Protein AF-A0A4Z2EAG8-F1 (afdb_monomer_lite)

Secondary structure (DSSP, 8-state):
-----------------TT------PPTT-SS-----HHHHHHHHGGGT--S---HHHHHHSTHHHHHHHHHHHHTT-

Radius of gyration: 14.37 Å; chains: 1; bounding box: 45×31×32 Å

Foldseek 3Di:
DDPDPPDPPDPDPPPDDPDDPQPQDADVPAPDTDTDDQVVLCVVCVVVPPVGRDDPVVCCVDPVVVVVNVVRSVVVVD

Sequence (78 aa):
MKTSWKLWVASVRLKQGPNRPDIHTGFPGVAGKYVYCPAKVFSLYRDQGMEKEMTWREFQASAFYETEKNRWAVDKRK

Structure (mmCIF, N/CA/C/O backbone):
data_AF-A0A4Z2EAG8-F1
#
_entry.id   AF-A0A4Z2EAG8-F1
#
loop_
_atom_site.group_PDB
_atom_site.id
_atom_site.type_symbol
_atom_site.label_atom_id
_atom_site.label_alt_id
_atom_site.label_comp_id
_atom_site.label_asym_id
_atom_site.label_entity_id
_atom_site.label_seq_id
_atom_site.pdbx_PDB_ins_code
_atom_site.Cartn_x
_atom_site.Cartn_y
_atom_site.Cartn_z
_atom_site.occupancy
_atom_site.B_iso_or_equiv
_atom_site.auth_seq_id
_atom_site.auth_comp_id
_atom_site.auth_asym_id
_atom_site.auth_atom_id
_atom_site.pdbx_PDB_model_num
ATOM 1 N N . MET A 1 1 ? -31.568 -11.237 -9.441 1.00 39.19 1 MET A N 1
ATOM 2 C CA . MET A 1 1 ? -30.324 -10.667 -8.883 1.00 39.19 1 MET A CA 1
ATOM 3 C C . MET A 1 1 ? -29.148 -11.277 -9.630 1.00 39.19 1 MET A C 1
ATOM 5 O O . MET A 1 1 ? -28.887 -12.458 -9.467 1.00 39.19 1 MET A O 1
ATOM 9 N N . LYS A 1 2 ? -28.524 -10.534 -10.547 1.00 34.28 2 LYS A N 1
ATOM 10 C CA . LYS A 1 2 ? -27.334 -10.980 -11.285 1.00 34.28 2 LYS A CA 1
ATOM 11 C C . LYS A 1 2 ? -26.325 -9.840 -11.222 1.00 34.28 2 LYS A C 1
ATOM 13 O O . LYS A 1 2 ? -26.425 -8.892 -11.994 1.00 34.28 2 LYS A O 1
ATOM 18 N N . THR A 1 3 ? -25.413 -9.880 -10.257 1.00 42.44 3 THR A N 1
ATOM 19 C CA . THR A 1 3 ? -24.265 -8.972 -10.228 1.00 42.44 3 THR A CA 1
ATOM 20 C C . THR A 1 3 ? -23.320 -9.410 -11.339 1.00 42.44 3 THR A C 1
ATOM 22 O O . THR A 1 3 ? -22.607 -10.400 -11.238 1.00 42.44 3 THR A O 1
ATOM 25 N N . SER A 1 4 ? -23.422 -8.709 -12.466 1.00 38.81 4 SER A N 1
ATOM 26 C CA . SER A 1 4 ? -22.582 -8.881 -13.643 1.00 38.81 4 SER A CA 1
ATOM 27 C C . SER A 1 4 ? -21.196 -8.324 -13.335 1.00 38.81 4 SER A C 1
ATOM 29 O O . SER A 1 4 ? -21.019 -7.113 -13.192 1.00 38.81 4 SER A O 1
ATOM 31 N N . TRP A 1 5 ? -20.219 -9.218 -13.201 1.00 37.69 5 TRP A N 1
ATOM 32 C CA . TRP A 1 5 ? -18.804 -8.878 -13.108 1.00 37.69 5 TRP A CA 1
ATOM 33 C C . TRP A 1 5 ? -18.346 -8.412 -14.489 1.00 37.69 5 TRP A C 1
ATOM 35 O O . TRP A 1 5 ? -17.868 -9.191 -15.313 1.00 37.69 5 TRP A O 1
ATOM 45 N N . LYS A 1 6 ? -18.563 -7.128 -14.780 1.00 37.31 6 LYS A N 1
ATOM 46 C CA . LYS A 1 6 ? -18.086 -6.512 -16.014 1.00 37.31 6 LYS A CA 1
ATOM 47 C C . LYS A 1 6 ? -16.591 -6.240 -15.862 1.00 37.31 6 LYS A C 1
ATOM 49 O O . LYS A 1 6 ? -16.177 -5.266 -15.239 1.00 37.31 6 LYS A O 1
ATOM 54 N N . LEU A 1 7 ? -15.816 -7.162 -16.425 1.00 38.88 7 LEU A N 1
ATOM 55 C CA . LEU A 1 7 ? -14.406 -7.042 -16.776 1.00 38.88 7 LEU A CA 1
ATOM 56 C C . LEU A 1 7 ? -14.061 -5.603 -17.192 1.00 38.88 7 LEU A C 1
ATOM 58 O O . LEU A 1 7 ? -14.517 -5.127 -18.230 1.00 38.88 7 LEU A O 1
ATOM 62 N N . TRP A 1 8 ? -13.222 -4.931 -16.407 1.00 33.94 8 TRP A N 1
ATOM 63 C CA . TRP A 1 8 ? -12.433 -3.789 -16.869 1.00 33.94 8 TRP A CA 1
ATOM 64 C C . TRP A 1 8 ? -10.999 -4.266 -17.099 1.00 33.94 8 TRP A C 1
ATOM 66 O O . TRP A 1 8 ? -10.075 -3.948 -16.358 1.00 33.94 8 TRP A O 1
ATOM 76 N N . VAL A 1 9 ? -10.814 -5.054 -18.159 1.00 46.34 9 VAL A N 1
ATOM 77 C CA . VAL A 1 9 ? -9.526 -5.084 -18.855 1.00 46.34 9 VAL A CA 1
ATOM 78 C C . VAL A 1 9 ? -9.533 -3.867 -19.771 1.00 46.34 9 VAL A C 1
ATOM 80 O O . VAL A 1 9 ? -10.025 -3.917 -20.893 1.00 46.34 9 VAL A O 1
ATOM 83 N N . ALA A 1 10 ? -9.045 -2.741 -19.262 1.00 37.00 10 ALA A N 1
ATOM 84 C CA . ALA A 1 10 ? -8.803 -1.558 -20.068 1.00 37.00 10 ALA A CA 1
ATOM 85 C C . ALA A 1 10 ? -7.290 -1.381 -20.198 1.00 37.00 10 ALA A C 1
ATOM 87 O O . ALA A 1 10 ? -6.632 -0.784 -19.346 1.00 37.00 10 ALA A O 1
ATOM 88 N N . SER A 1 11 ? -6.747 -1.928 -21.287 1.00 50.06 11 SER A N 1
ATOM 89 C CA . SER A 1 11 ? -5.488 -1.475 -21.874 1.00 50.06 11 SER A CA 1
ATOM 90 C C . SER A 1 11 ? -5.655 -0.000 -22.246 1.00 50.06 11 SER A C 1
ATOM 92 O O . SER A 1 11 ? -6.107 0.346 -23.333 1.00 50.06 11 SER A O 1
ATOM 94 N N . VAL A 1 12 ? -5.387 0.887 -21.292 1.00 41.56 12 VAL A N 1
ATOM 95 C CA . VAL A 1 12 ? -5.416 2.332 -21.494 1.00 41.56 12 VAL A CA 1
ATOM 96 C C . VAL A 1 12 ? -4.040 2.835 -21.123 1.00 41.56 12 VAL A C 1
ATOM 98 O O . VAL A 1 12 ? -3.671 2.932 -19.955 1.00 41.56 12 VAL A O 1
ATOM 101 N N . ARG A 1 13 ? -3.272 3.145 -22.168 1.00 40.56 13 ARG A N 1
ATOM 102 C CA . ARG A 1 13 ? -2.187 4.125 -22.148 1.00 40.56 13 ARG A CA 1
ATOM 103 C C . ARG A 1 13 ? -2.626 5.253 -21.211 1.00 40.56 13 ARG A C 1
ATOM 105 O O . ARG A 1 13 ? -3.551 5.976 -21.566 1.00 40.56 13 ARG A O 1
ATOM 112 N N . LEU A 1 14 ? -2.049 5.309 -20.007 1.00 45.56 14 LEU A N 1
ATOM 113 C CA . LEU A 1 14 ? -2.432 6.223 -18.927 1.00 45.56 14 LEU A CA 1
ATOM 114 C C . LEU A 1 14 ? -2.382 7.666 -19.452 1.00 45.56 14 LEU A C 1
ATOM 116 O O . LEU A 1 14 ? -1.335 8.308 -19.423 1.00 45.56 14 LEU A O 1
ATOM 120 N N . LYS A 1 15 ? -3.496 8.163 -19.998 1.00 41.34 15 LYS A N 1
ATOM 121 C CA . LYS A 1 15 ? -3.671 9.575 -20.320 1.00 41.34 15 LYS A CA 1
ATOM 122 C C . LYS A 1 15 ? -3.930 10.257 -18.988 1.00 41.34 15 LYS A C 1
ATOM 124 O O . LYS A 1 15 ? -5.046 10.230 -18.477 1.00 41.34 15 LYS A O 1
ATOM 129 N N . GLN A 1 16 ? -2.849 10.770 -18.412 1.00 51.19 16 GLN A N 1
ATOM 130 C CA . GLN A 1 16 ? -2.854 11.634 -17.241 1.00 51.19 16 GLN A CA 1
ATOM 131 C C . GLN A 1 16 ? -3.877 12.750 -17.483 1.00 51.19 16 GLN A C 1
ATOM 133 O O . GLN A 1 16 ? -3.749 13.526 -18.429 1.00 51.19 16 GLN A O 1
ATOM 138 N N . GLY A 1 17 ? -4.942 12.781 -16.682 1.00 42.03 17 GLY A N 1
ATOM 139 C CA . GLY A 1 17 ? -5.845 13.926 -16.662 1.00 42.03 17 GLY A CA 1
ATOM 140 C C . GLY A 1 17 ? -5.109 15.112 -16.030 1.00 42.03 17 GLY A C 1
ATOM 141 O O . GLY A 1 17 ? -4.395 14.896 -15.052 1.00 42.03 17 GLY A O 1
ATOM 142 N N . PRO A 1 18 ? -5.279 16.349 -16.527 1.00 44.62 18 PRO A N 1
ATOM 143 C CA . PRO A 1 18 ? -4.449 17.508 -16.167 1.00 44.62 18 PRO A CA 1
ATOM 144 C C . PRO A 1 18 ? -4.544 17.977 -14.701 1.00 44.62 18 PRO A C 1
ATOM 146 O O . PRO A 1 18 ? -3.991 19.014 -14.365 1.00 44.62 18 PRO A O 1
ATOM 149 N N . ASN A 1 19 ? -5.239 17.247 -13.824 1.00 44.47 19 ASN A N 1
ATOM 150 C CA . ASN A 1 19 ? -5.585 17.707 -12.479 1.00 44.47 19 ASN A CA 1
ATOM 151 C C . ASN A 1 19 ? -5.523 16.620 -11.396 1.00 44.47 19 ASN A C 1
ATOM 153 O O . ASN A 1 19 ? -6.123 16.784 -10.334 1.00 44.47 19 ASN A O 1
ATOM 157 N N . ARG A 1 20 ? -4.852 15.488 -11.645 1.00 50.69 20 ARG A N 1
ATOM 158 C CA . ARG A 1 20 ? -4.738 14.443 -10.621 1.00 50.69 20 ARG A CA 1
ATOM 159 C C . ARG A 1 20 ? -3.344 14.433 -9.981 1.00 50.69 20 ARG A C 1
ATOM 161 O O . ARG A 1 20 ? -2.368 14.265 -10.709 1.00 50.69 20 ARG A O 1
ATOM 168 N N . PRO A 1 21 ? -3.224 14.586 -8.646 1.00 53.41 21 PRO A N 1
ATOM 169 C CA . PRO A 1 21 ? -1.960 14.463 -7.922 1.00 53.41 21 PRO A CA 1
ATOM 170 C C . PRO A 1 21 ? -1.586 12.983 -7.741 1.00 53.41 21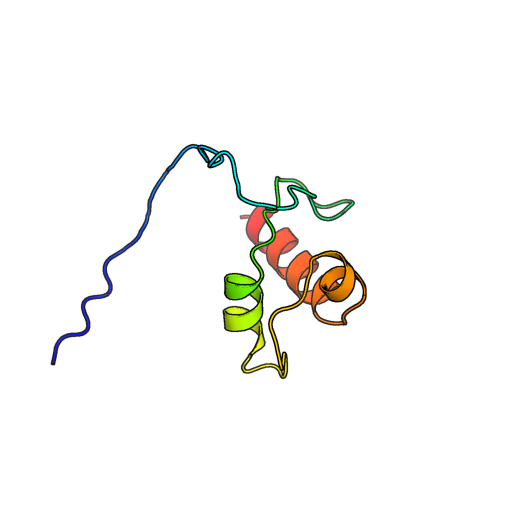 PRO A C 1
ATOM 172 O O . PRO A 1 21 ? -1.302 12.522 -6.635 1.00 53.41 21 PRO A O 1
ATOM 175 N N . ASP A 1 22 ? -1.617 12.213 -8.831 1.00 54.50 22 ASP A N 1
ATOM 176 C CA . ASP A 1 22 ? -1.147 10.835 -8.839 1.00 54.50 22 ASP A CA 1
ATOM 177 C C . ASP A 1 22 ? 0.375 10.916 -8.733 1.00 54.50 22 ASP A C 1
ATOM 179 O O . ASP A 1 22 ? 1.079 11.175 -9.712 1.00 54.50 22 ASP A O 1
ATOM 183 N N . ILE A 1 23 ? 0.910 10.760 -7.526 1.00 56.41 23 ILE A N 1
ATOM 184 C CA . ILE A 1 23 ? 2.353 10.706 -7.332 1.00 56.41 23 ILE A CA 1
ATOM 185 C C . ILE A 1 23 ? 2.858 9.445 -8.051 1.00 56.41 23 ILE A C 1
ATOM 187 O O . ILE A 1 23 ? 2.700 8.316 -7.585 1.00 56.41 23 ILE A O 1
ATOM 191 N N . HIS A 1 24 ? 3.434 9.641 -9.240 1.00 54.16 24 HIS A N 1
ATOM 192 C CA . HIS A 1 24 ? 4.098 8.604 -10.026 1.00 54.16 24 HIS A CA 1
ATOM 193 C C . HIS A 1 24 ? 5.482 8.325 -9.443 1.00 54.16 24 HIS A C 1
ATOM 195 O O . HIS A 1 24 ? 6.507 8.573 -10.077 1.00 54.16 24 HIS A O 1
ATOM 201 N N . THR A 1 25 ? 5.526 7.838 -8.209 1.00 57.00 25 THR A N 1
ATOM 202 C CA . THR A 1 25 ? 6.771 7.386 -7.595 1.00 57.00 25 THR A CA 1
ATOM 203 C C . THR A 1 25 ? 6.722 5.871 -7.505 1.00 57.00 25 THR A C 1
ATOM 205 O O . THR A 1 25 ? 5.835 5.287 -6.887 1.00 57.00 25 THR A O 1
ATOM 208 N N . GLY A 1 26 ? 7.656 5.221 -8.199 1.00 63.34 26 GLY A N 1
ATOM 209 C CA . GLY A 1 26 ? 7.878 3.788 -8.049 1.00 63.34 26 GLY A CA 1
ATOM 210 C C . GLY A 1 26 ? 8.393 3.470 -6.647 1.00 63.34 26 GLY A C 1
ATOM 211 O O . GLY A 1 26 ? 9.005 4.319 -5.998 1.00 63.34 26 GLY A O 1
ATOM 212 N N . PHE A 1 27 ? 8.190 2.236 -6.191 1.00 69.88 27 PHE A N 1
ATOM 213 C CA . PHE A 1 27 ? 8.903 1.759 -5.012 1.00 69.88 27 PHE A CA 1
ATOM 214 C C . PHE A 1 27 ? 10.411 1.732 -5.311 1.00 69.88 27 PHE A C 1
ATOM 216 O O . PHE A 1 27 ? 10.811 1.140 -6.320 1.00 69.88 27 PHE A O 1
ATOM 223 N N . PRO A 1 28 ? 11.266 2.323 -4.457 1.00 69.81 28 PRO A N 1
ATOM 224 C CA . PRO A 1 28 ? 12.711 2.225 -4.622 1.00 69.81 28 PRO A CA 1
ATOM 225 C C . PRO A 1 28 ? 13.138 0.752 -4.682 1.00 69.81 28 PRO A C 1
ATOM 227 O O . PRO A 1 28 ? 12.783 -0.035 -3.802 1.00 69.81 28 PRO A O 1
ATOM 230 N N . GLY A 1 29 ? 13.870 0.375 -5.734 1.00 69.06 29 GLY A N 1
ATOM 231 C CA . GLY A 1 29 ? 14.382 -0.988 -5.928 1.00 69.06 29 GLY A CA 1
ATOM 232 C C . GLY A 1 29 ? 13.393 -2.005 -6.514 1.00 69.06 29 GLY A C 1
ATOM 233 O O . GLY A 1 29 ? 13.764 -3.166 -6.666 1.00 69.06 29 GLY A O 1
ATOM 234 N N . VAL A 1 30 ? 12.164 -1.610 -6.875 1.00 67.25 30 VAL A N 1
ATOM 235 C CA . VAL A 1 30 ? 11.206 -2.496 -7.562 1.00 67.25 30 VAL A CA 1
ATOM 236 C C . VAL A 1 30 ? 11.061 -2.073 -9.020 1.00 67.25 30 VAL A C 1
ATOM 238 O O . VAL A 1 30 ? 10.786 -0.913 -9.321 1.00 67.25 30 VAL A O 1
ATOM 241 N N . ALA A 1 31 ? 11.236 -3.021 -9.942 1.00 66.31 31 ALA A N 1
ATOM 242 C CA . ALA A 1 31 ? 11.091 -2.757 -11.367 1.00 66.31 31 ALA A CA 1
ATOM 243 C C . ALA A 1 31 ? 9.629 -2.435 -11.728 1.00 66.31 31 ALA A C 1
ATOM 245 O O . ALA A 1 31 ? 8.699 -3.168 -11.390 1.00 66.31 31 ALA A O 1
ATOM 246 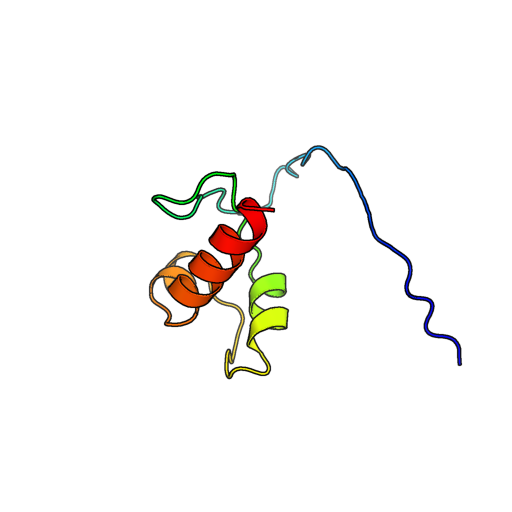N N . GLY A 1 32 ? 9.431 -1.344 -12.469 1.00 69.62 32 GLY A N 1
ATOM 247 C CA . GLY A 1 32 ? 8.134 -0.943 -13.009 1.00 69.62 32 GLY A CA 1
ATOM 248 C C . GLY A 1 32 ? 7.538 0.306 -12.362 1.00 69.62 32 GLY A C 1
ATOM 249 O O . GLY A 1 32 ? 7.878 0.711 -11.255 1.00 69.62 32 GLY A O 1
ATOM 250 N N . LYS A 1 33 ? 6.616 0.940 -13.091 1.00 73.50 33 LYS A N 1
ATOM 251 C CA . LYS A 1 33 ? 5.917 2.142 -12.628 1.00 73.50 33 LYS A CA 1
ATOM 252 C C . LYS A 1 33 ? 4.784 1.733 -11.693 1.00 73.50 33 LYS A C 1
ATOM 254 O O . LYS A 1 33 ? 3.784 1.185 -12.154 1.00 73.50 33 LYS A O 1
ATOM 259 N N . TYR A 1 34 ? 4.957 1.979 -10.399 1.00 77.56 34 TYR A N 1
ATOM 260 C CA . TYR A 1 34 ? 3.856 1.935 -9.445 1.00 77.56 34 TYR A CA 1
ATOM 261 C C . TYR A 1 34 ? 3.090 3.262 -9.508 1.00 77.56 34 TYR A C 1
ATOM 263 O O . TYR A 1 34 ? 3.698 4.331 -9.576 1.00 77.56 34 TYR A O 1
ATOM 271 N N . VAL A 1 35 ? 1.761 3.187 -9.546 1.00 78.81 35 VAL A N 1
ATOM 272 C CA . VAL A 1 35 ? 0.878 4.358 -9.495 1.00 78.81 35 VAL A CA 1
ATOM 273 C C . VAL A 1 35 ? 0.090 4.254 -8.205 1.00 78.81 35 VAL A C 1
ATOM 275 O O . VAL A 1 35 ? -0.761 3.373 -8.069 1.00 78.81 35 VAL A O 1
ATOM 278 N N . TYR A 1 36 ? 0.396 5.134 -7.256 1.00 83.50 36 TYR A N 1
ATOM 279 C CA . TYR A 1 36 ? -0.303 5.154 -5.984 1.00 83.50 36 TYR A CA 1
ATOM 280 C C . TYR A 1 36 ? -1.719 5.717 -6.157 1.00 83.50 36 TYR A C 1
ATOM 282 O O . TYR A 1 36 ? -1.899 6.826 -6.655 1.00 83.50 36 TYR A O 1
ATOM 290 N N . CYS A 1 37 ? -2.722 4.948 -5.729 1.00 84.31 37 CYS A N 1
ATOM 291 C CA . CYS A 1 37 ? -4.121 5.364 -5.693 1.00 84.31 37 CYS A CA 1
ATOM 292 C C . CYS A 1 37 ? -4.670 5.114 -4.277 1.00 84.31 37 CYS A C 1
ATOM 294 O O . CYS A 1 37 ? -4.866 3.946 -3.926 1.00 84.31 37 CYS A O 1
ATOM 296 N N . PRO A 1 38 ? -4.925 6.171 -3.478 1.00 86.69 38 PRO A N 1
ATOM 297 C CA . PRO A 1 38 ? -5.365 6.042 -2.086 1.00 86.69 38 PRO A CA 1
ATOM 298 C C . PRO A 1 38 ? -6.596 5.146 -1.925 1.00 86.69 38 PRO A C 1
ATOM 300 O O . PRO A 1 38 ? -6.551 4.185 -1.164 1.00 86.69 38 PRO A O 1
ATOM 303 N N . ALA A 1 39 ? -7.639 5.374 -2.727 1.00 86.00 39 ALA A N 1
ATOM 304 C CA . ALA A 1 39 ? -8.864 4.576 -2.704 1.00 86.00 39 ALA A CA 1
ATOM 305 C C . ALA A 1 39 ? -8.621 3.085 -3.002 1.00 86.00 39 ALA A C 1
ATOM 307 O O . ALA A 1 39 ? -9.220 2.211 -2.374 1.00 86.00 39 ALA A O 1
ATOM 308 N N . LYS A 1 40 ? -7.717 2.769 -3.943 1.00 86.56 40 LYS A N 1
ATOM 309 C CA . LYS A 1 40 ? -7.385 1.377 -4.286 1.00 86.56 40 LYS A CA 1
ATOM 310 C C . LYS A 1 40 ? -6.666 0.680 -3.136 1.0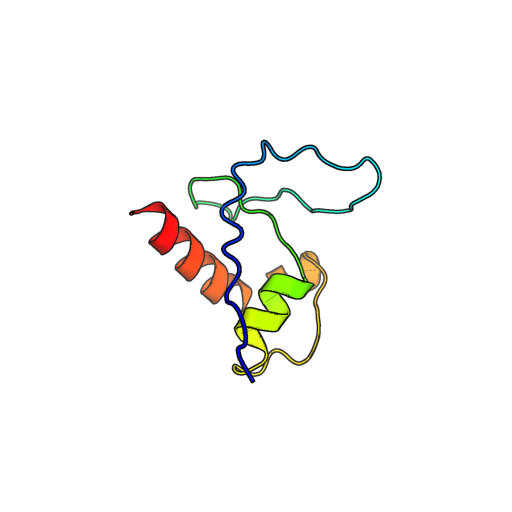0 86.56 40 LYS A C 1
ATOM 312 O O . LYS A 1 40 ? -7.016 -0.445 -2.797 1.00 86.56 40 LYS A O 1
ATOM 317 N N . VAL A 1 41 ? -5.660 1.339 -2.567 1.00 86.94 41 VAL A N 1
ATOM 318 C CA . VAL A 1 41 ? -4.864 0.793 -1.462 1.00 86.94 41 VAL A CA 1
ATOM 319 C C . VAL A 1 41 ? -5.732 0.631 -0.219 1.00 86.94 41 VAL A C 1
ATOM 321 O O . VAL A 1 41 ? -5.738 -0.440 0.381 1.00 86.94 41 VAL A O 1
ATOM 324 N N . PHE A 1 42 ? -6.549 1.634 0.101 1.00 89.12 42 PHE A N 1
ATOM 325 C CA . PHE A 1 42 ? -7.517 1.551 1.186 1.00 89.12 42 PHE A CA 1
ATOM 326 C C . PHE A 1 42 ? -8.478 0.381 0.993 1.00 89.12 42 PHE A C 1
ATOM 328 O O . PHE A 1 42 ? -8.591 -0.455 1.877 1.00 89.12 42 PHE A O 1
ATOM 335 N N . SER A 1 43 ? -9.093 0.229 -0.183 1.00 89.81 43 SER A N 1
ATOM 336 C CA . SER A 1 43 ? -9.981 -0.911 -0.442 1.00 89.81 43 SER A CA 1
ATOM 337 C C . SER A 1 43 ? -9.290 -2.273 -0.300 1.00 89.81 43 SER A C 1
ATOM 339 O O . SER A 1 43 ? -9.974 -3.253 -0.018 1.00 89.81 43 SER A O 1
ATOM 341 N N . LEU A 1 44 ? -7.976 -2.356 -0.526 1.00 90.50 44 LEU A N 1
ATOM 342 C CA . LEU A 1 44 ? -7.210 -3.602 -0.447 1.00 90.50 44 LEU A CA 1
ATOM 343 C C . LEU A 1 44 ? -6.826 -3.966 0.996 1.00 90.50 44 LEU A C 1
ATOM 345 O O . LEU A 1 44 ? -6.783 -5.146 1.344 1.00 90.50 44 LEU A O 1
ATOM 349 N N . TYR A 1 45 ? -6.568 -2.958 1.830 1.00 92.19 45 TYR A N 1
ATOM 350 C CA . TYR A 1 45 ? -6.096 -3.133 3.206 1.00 92.19 45 TYR A CA 1
ATOM 351 C C . TYR A 1 45 ? -7.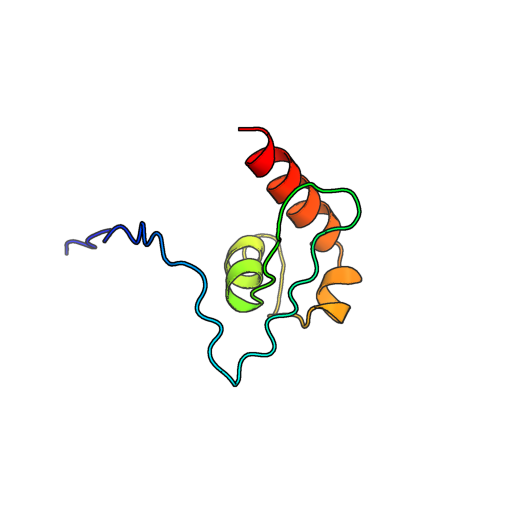123 -2.765 4.280 1.00 92.19 45 TYR A C 1
ATOM 353 O O . TYR A 1 45 ? -6.839 -2.944 5.463 1.00 92.19 45 TYR A O 1
ATOM 361 N N . ARG A 1 46 ? -8.323 -2.304 3.911 1.00 92.06 46 ARG A N 1
ATOM 362 C CA . ARG A 1 46 ? -9.397 -1.959 4.857 1.00 92.06 46 ARG A CA 1
ATOM 363 C C . ARG A 1 46 ? -9.693 -3.113 5.808 1.00 92.06 46 ARG A C 1
ATOM 365 O O . ARG A 1 46 ? -9.710 -2.933 7.018 1.00 92.06 46 ARG A O 1
ATOM 372 N N . ASP A 1 47 ? -9.845 -4.314 5.260 1.00 91.75 47 ASP A N 1
ATOM 373 C CA . ASP A 1 47 ? -10.162 -5.510 6.047 1.00 91.75 47 ASP A CA 1
ATOM 374 C C . ASP A 1 47 ? -8.935 -6.031 6.835 1.00 91.75 47 ASP A C 1
ATOM 376 O O . ASP A 1 47 ? -9.062 -6.900 7.690 1.00 91.75 47 ASP A O 1
ATOM 380 N N . GLN A 1 48 ? -7.745 -5.472 6.576 1.00 89.81 48 GLN A N 1
ATOM 381 C CA . GLN A 1 48 ? -6.488 -5.734 7.289 1.00 89.81 48 GLN A CA 1
ATOM 382 C C . GLN A 1 48 ? -6.158 -4.636 8.320 1.00 89.81 48 GLN A C 1
ATOM 384 O O . GLN A 1 48 ? -5.047 -4.603 8.846 1.00 89.81 48 GLN A O 1
ATOM 389 N N . GLY A 1 49 ? -7.102 -3.732 8.608 1.00 91.56 49 GLY A N 1
ATOM 390 C CA . GLY A 1 49 ? -6.953 -2.694 9.633 1.00 91.56 49 GLY A CA 1
ATOM 391 C C . GLY A 1 49 ? -6.487 -1.333 9.116 1.00 91.56 49 GLY A C 1
ATOM 392 O O . GLY A 1 49 ? -6.119 -0.474 9.912 1.00 91.56 49 GLY A O 1
ATOM 393 N N . MET A 1 50 ? -6.491 -1.094 7.801 1.00 91.94 50 MET A N 1
ATOM 394 C CA . MET A 1 50 ? -6.293 0.259 7.280 1.00 91.94 50 MET A CA 1
ATOM 395 C C . MET A 1 50 ? -7.571 1.074 7.503 1.00 91.94 50 MET A C 1
ATOM 397 O O . MET A 1 50 ? -8.588 0.825 6.865 1.00 91.94 50 MET A O 1
ATOM 401 N N . GLU A 1 51 ? -7.527 2.042 8.416 1.00 90.62 51 GLU A N 1
ATOM 402 C CA . GLU A 1 51 ? -8.726 2.759 8.881 1.00 90.62 51 GLU A CA 1
ATOM 403 C C . GLU A 1 51 ? -9.209 3.859 7.927 1.00 90.62 51 GLU A C 1
ATOM 405 O O . GLU A 1 51 ? -10.397 4.174 7.881 1.00 90.62 51 GLU A O 1
ATOM 410 N N . LYS A 1 52 ? -8.296 4.448 7.148 1.00 90.88 52 LYS A N 1
ATOM 411 C CA . LYS A 1 52 ? -8.597 5.552 6.230 1.00 90.88 52 LYS A CA 1
ATOM 412 C C . LYS A 1 52 ? -7.693 5.544 5.005 1.00 90.88 52 LYS A C 1
ATOM 414 O O . LYS A 1 52 ? -6.610 4.958 5.017 1.00 90.88 52 LYS A O 1
ATOM 419 N N . GLU A 1 53 ? -8.109 6.272 3.975 1.00 89.00 53 GLU A N 1
ATOM 420 C CA . GLU A 1 53 ? -7.223 6.648 2.876 1.00 89.00 53 GLU A CA 1
ATOM 421 C C . GLU A 1 53 ? -6.068 7.513 3.398 1.00 89.00 53 GLU A C 1
ATOM 423 O O . GLU A 1 53 ? -6.262 8.424 4.205 1.00 89.00 53 GLU A O 1
ATOM 428 N N . MET A 1 54 ? -4.856 7.218 2.932 1.00 87.69 54 MET A N 1
ATOM 429 C CA . MET A 1 54 ? -3.639 7.931 3.316 1.00 87.69 54 MET A CA 1
ATOM 430 C C . MET A 1 54 ? -3.062 8.670 2.111 1.00 87.69 54 MET A C 1
ATOM 432 O O . MET A 1 54 ? -3.113 8.185 0.975 1.00 87.69 54 MET A O 1
ATOM 436 N N . THR A 1 55 ? -2.458 9.831 2.345 1.00 87.00 55 THR A N 1
ATOM 437 C CA . THR A 1 55 ? -1.600 10.476 1.344 1.00 87.00 55 THR A CA 1
ATOM 438 C C . THR A 1 55 ? -0.372 9.608 1.056 1.00 87.00 55 THR A C 1
ATOM 440 O O . THR A 1 55 ? -0.038 8.716 1.830 1.00 87.00 55 THR A O 1
ATOM 443 N N . TRP A 1 56 ? 0.345 9.865 -0.043 1.00 82.31 56 TRP A N 1
ATOM 444 C CA . TRP A 1 56 ? 1.556 9.094 -0.361 1.00 82.31 56 TRP A CA 1
ATOM 445 C C . TRP A 1 56 ? 2.594 9.135 0.767 1.00 82.31 56 TRP A C 1
ATOM 447 O O . TRP A 1 56 ? 3.150 8.103 1.122 1.00 82.31 56 TRP A O 1
ATOM 457 N N . ARG A 1 57 ? 2.814 10.308 1.375 1.00 84.69 57 ARG A N 1
ATOM 458 C CA . ARG A 1 57 ? 3.772 10.462 2.481 1.00 84.69 57 ARG A CA 1
ATOM 459 C C . ARG A 1 57 ? 3.353 9.678 3.724 1.00 84.69 57 ARG A C 1
ATOM 461 O O . ARG A 1 57 ? 4.188 9.006 4.316 1.00 84.69 57 ARG A O 1
ATOM 468 N N . GLU A 1 58 ? 2.076 9.743 4.100 1.00 87.31 58 GLU A N 1
ATOM 469 C CA . GLU A 1 58 ? 1.542 8.953 5.220 1.00 87.31 58 GLU A CA 1
ATOM 47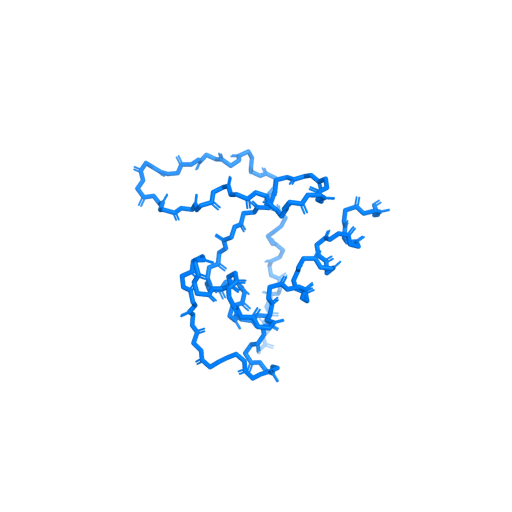0 C C . GLU A 1 58 ? 1.628 7.455 4.924 1.00 87.31 58 GLU A C 1
ATOM 472 O O . GLU A 1 58 ? 2.041 6.677 5.779 1.00 87.31 58 GLU A O 1
ATOM 477 N N . PHE A 1 59 ? 1.311 7.058 3.689 1.00 87.56 59 PHE A N 1
ATOM 478 C CA . PHE A 1 59 ? 1.406 5.674 3.257 1.00 87.56 59 PHE A CA 1
ATOM 479 C C . PHE A 1 59 ? 2.840 5.158 3.363 1.00 87.56 59 PHE A C 1
ATOM 481 O O . PHE A 1 59 ? 3.027 4.102 3.951 1.00 87.56 59 PHE A O 1
ATOM 488 N N . GLN A 1 60 ? 3.843 5.913 2.897 1.00 86.81 60 GLN A N 1
ATOM 489 C CA . GLN A 1 60 ? 5.265 5.556 3.014 1.00 86.81 60 GLN A CA 1
ATOM 490 C C . GLN A 1 60 ? 5.739 5.356 4.460 1.00 86.81 60 GLN A C 1
ATOM 492 O O . GLN A 1 60 ? 6.631 4.547 4.694 1.00 86.81 60 GLN A O 1
ATOM 497 N N . ALA A 1 61 ? 5.158 6.079 5.418 1.00 87.75 61 ALA A N 1
ATOM 498 C CA . ALA A 1 61 ? 5.469 5.932 6.840 1.00 87.75 61 ALA A CA 1
ATOM 499 C C . ALA A 1 61 ? 4.669 4.806 7.525 1.00 87.75 61 ALA A C 1
ATOM 501 O O . ALA A 1 61 ? 4.921 4.490 8.687 1.00 87.75 61 ALA A O 1
ATOM 502 N N . SER A 1 62 ? 3.693 4.214 6.833 1.00 89.75 62 SER A N 1
ATOM 503 C CA . SER A 1 62 ? 2.814 3.182 7.383 1.00 89.75 62 SER A CA 1
ATOM 504 C C . SER A 1 62 ? 3.389 1.773 7.220 1.00 89.75 62 SER A C 1
ATOM 506 O O . SER A 1 62 ? 4.138 1.484 6.285 1.00 89.75 62 SER A O 1
ATOM 508 N N . ALA A 1 63 ? 2.942 0.846 8.072 1.00 91.12 63 ALA A N 1
ATOM 509 C CA . ALA A 1 63 ? 3.276 -0.576 7.951 1.00 91.12 63 ALA A CA 1
ATOM 510 C C . ALA A 1 63 ? 2.752 -1.218 6.646 1.00 91.12 63 ALA A C 1
ATOM 512 O O . ALA A 1 63 ? 3.269 -2.244 6.205 1.00 91.12 63 ALA A O 1
ATOM 513 N N . PHE A 1 64 ? 1.755 -0.610 5.993 1.00 90.62 64 PHE A N 1
ATOM 514 C CA . PHE A 1 64 ? 1.188 -1.105 4.736 1.00 90.62 64 PHE A CA 1
ATOM 515 C C . PHE A 1 64 ? 2.117 -0.885 3.533 1.00 90.62 64 PHE A C 1
ATOM 517 O O . PHE A 1 64 ? 1.976 -1.578 2.525 1.00 90.62 64 PHE A O 1
ATOM 524 N N . TYR A 1 65 ? 3.085 0.034 3.632 1.00 89.56 65 TYR A N 1
ATOM 525 C CA . TYR A 1 65 ? 4.000 0.357 2.537 1.00 89.56 65 TYR A CA 1
ATOM 526 C C . TYR A 1 65 ? 4.844 -0.837 2.097 1.00 89.56 65 TYR A C 1
ATOM 528 O O . TYR A 1 65 ? 4.867 -1.173 0.915 1.00 89.56 65 TYR A O 1
ATOM 536 N N . GLU A 1 66 ? 5.513 -1.500 3.042 1.00 88.25 66 GLU A N 1
ATOM 537 C CA . GLU A 1 66 ? 6.369 -2.650 2.736 1.00 88.25 66 GLU A CA 1
ATOM 538 C C . GLU A 1 66 ? 5.540 -3.852 2.267 1.00 88.25 66 GLU A C 1
ATOM 540 O O . GLU A 1 66 ? 5.940 -4.568 1.349 1.00 88.25 66 GLU A O 1
ATOM 545 N N . THR A 1 67 ? 4.336 -4.033 2.814 1.00 90.00 67 THR A N 1
ATOM 546 C CA . THR A 1 67 ? 3.405 -5.081 2.373 1.00 90.00 67 THR A CA 1
ATOM 547 C C . THR A 1 67 ? 2.974 -4.877 0.918 1.00 90.00 67 THR A C 1
ATOM 549 O O . THR A 1 67 ? 3.053 -5.811 0.116 1.00 90.00 67 THR A O 1
ATOM 552 N N . GLU A 1 68 ? 2.575 -3.660 0.537 1.00 88.75 68 GLU A N 1
ATOM 553 C CA . GLU A 1 68 ? 2.173 -3.337 -0.840 1.00 88.75 68 GLU A CA 1
ATOM 554 C C . GLU A 1 68 ? 3.369 -3.367 -1.797 1.00 88.75 68 GLU A C 1
ATOM 556 O O . GLU A 1 68 ? 3.250 -3.848 -2.926 1.00 88.75 68 GLU A O 1
ATOM 561 N N . LYS A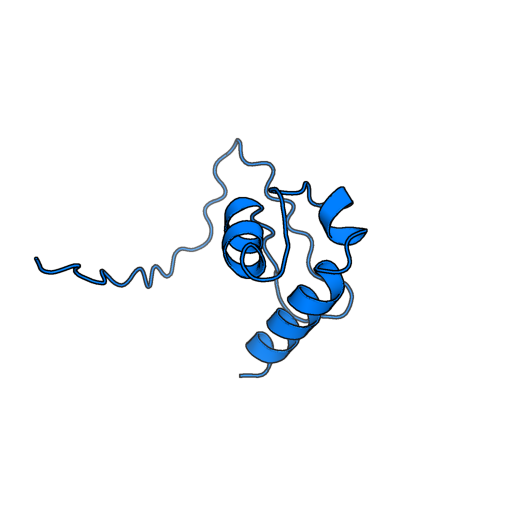 1 69 ? 4.547 -2.928 -1.338 1.00 86.62 69 LYS A N 1
ATOM 562 C CA . LYS A 1 69 ? 5.806 -3.026 -2.084 1.00 86.62 69 LYS A CA 1
ATOM 563 C C . LYS A 1 69 ? 6.148 -4.475 -2.412 1.00 86.62 69 LYS A C 1
ATOM 565 O O . LYS A 1 69 ? 6.460 -4.778 -3.563 1.00 86.62 69 LYS A O 1
ATOM 570 N N . ASN A 1 70 ? 6.054 -5.371 -1.430 1.00 86.31 70 ASN A N 1
ATOM 571 C CA . ASN A 1 70 ? 6.302 -6.798 -1.615 1.00 86.31 70 ASN A CA 1
ATOM 572 C C . ASN A 1 70 ? 5.261 -7.428 -2.547 1.00 86.31 70 ASN A C 1
ATOM 574 O O . ASN A 1 70 ? 5.636 -8.128 -3.489 1.00 86.31 70 ASN A O 1
ATOM 578 N N . ARG A 1 71 ? 3.968 -7.119 -2.359 1.00 86.88 71 ARG A N 1
ATOM 579 C CA . ARG A 1 71 ? 2.887 -7.550 -3.261 1.00 86.88 71 ARG A CA 1
ATOM 580 C C . ARG A 1 71 ? 3.178 -7.139 -4.705 1.00 86.88 71 ARG A C 1
ATOM 582 O O . ARG A 1 71 ? 3.111 -7.969 -5.609 1.00 86.88 71 ARG A O 1
ATOM 589 N N . TRP A 1 72 ? 3.532 -5.872 -4.918 1.00 81.31 72 TRP A N 1
ATOM 590 C CA . TRP A 1 72 ? 3.844 -5.325 -6.237 1.00 81.31 72 TRP A CA 1
ATOM 591 C C . TRP A 1 72 ? 5.105 -5.945 -6.850 1.00 81.31 72 TRP A C 1
ATOM 593 O O . TRP A 1 72 ? 5.130 -6.241 -8.044 1.00 81.31 72 TRP A O 1
ATOM 603 N N . ALA A 1 73 ? 6.143 -6.184 -6.044 1.00 79.25 73 ALA A N 1
ATOM 604 C CA . ALA A 1 73 ? 7.375 -6.824 -6.495 1.00 79.25 73 ALA A CA 1
ATOM 605 C C . ALA A 1 73 ? 7.157 -8.281 -6.933 1.00 79.25 73 ALA A C 1
ATOM 607 O O . ALA A 1 73 ? 7.803 -8.722 -7.881 1.00 79.25 73 ALA A O 1
ATOM 608 N N . VAL A 1 74 ? 6.259 -9.021 -6.274 1.00 78.19 74 VAL A N 1
ATOM 609 C CA . VAL A 1 74 ? 5.876 -10.387 -6.674 1.00 78.19 74 VAL A CA 1
ATOM 610 C C . VAL A 1 74 ? 5.045 -10.369 -7.958 1.00 78.19 74 VAL A C 1
ATOM 612 O O . VAL A 1 74 ? 5.313 -11.154 -8.864 1.00 78.19 74 VAL A O 1
ATOM 615 N N . ASP A 1 75 ? 4.088 -9.444 -8.072 1.00 68.94 75 ASP A N 1
ATOM 616 C CA . ASP A 1 75 ? 3.212 -9.306 -9.246 1.00 68.94 75 ASP A CA 1
ATOM 617 C C . ASP A 1 75 ? 4.001 -8.976 -10.530 1.00 68.94 75 ASP A C 1
ATOM 619 O O . ASP A 1 75 ? 3.636 -9.399 -11.620 1.00 68.94 75 ASP A O 1
ATOM 623 N N . LYS A 1 76 ? 5.138 -8.275 -10.406 1.00 64.38 76 LYS A N 1
ATOM 624 C CA . LYS A 1 76 ? 6.039 -7.943 -11.525 1.00 64.38 76 LYS A CA 1
ATOM 625 C C . LYS A 1 76 ? 7.005 -9.053 -11.947 1.00 64.38 76 LYS A C 1
ATOM 627 O O . LYS A 1 76 ? 7.705 -8.868 -12.940 1.00 64.38 76 LYS A O 1
ATOM 632 N N . ARG A 1 77 ? 7.084 -10.166 -11.207 1.00 55.50 77 ARG A N 1
ATOM 633 C CA . ARG A 1 77 ? 7.910 -11.336 -11.571 1.00 55.50 77 ARG A CA 1
ATOM 634 C C . ARG A 1 77 ? 7.133 -12.429 -12.315 1.00 55.50 77 ARG A C 1
ATOM 636 O O . ARG A 1 77 ? 7.735 -13.445 -12.652 1.00 55.50 77 ARG A O 1
ATOM 643 N N . LYS A 1 78 ? 5.829 -12.247 -12.529 1.00 49.78 78 LYS A N 1
ATOM 644 C CA . LYS A 1 78 ? 5.018 -13.079 -13.427 1.00 49.78 78 LYS A CA 1
ATOM 645 C C . LYS A 1 78 ? 4.956 -12.454 -14.813 1.00 49.78 78 LYS A C 1
ATOM 647 O O . LYS A 1 78 ? 4.904 -13.247 -15.774 1.00 49.78 78 LYS A O 1
#

Organism: NCBI:txid230148

pLDDT: mean 70.23, std 19.92, range [33.94, 92.19]